Protein AF-A0A7X7Y015-F1 (afdb_monomer)

Mean predicted aligned error: 9.83 Å

Structure (mmCIF, N/CA/C/O backbone):
data_AF-A0A7X7Y015-F1
#
_entry.id   AF-A0A7X7Y015-F1
#
loop_
_atom_site.group_PDB
_atom_site.id
_atom_site.type_symbol
_atom_site.label_atom_id
_atom_site.label_alt_id
_atom_site.label_comp_id
_atom_site.label_asym_id
_atom_site.label_entity_id
_atom_site.label_seq_id
_atom_site.pdbx_PDB_ins_code
_atom_site.Cartn_x
_atom_site.Cartn_y
_atom_site.Cartn_z
_atom_site.occupancy
_atom_site.B_iso_or_equiv
_atom_site.auth_seq_id
_atom_site.auth_comp_id
_atom_site.auth_asym_id
_atom_site.auth_atom_id
_atom_site.pdbx_PDB_model_num
ATOM 1 N N . MET A 1 1 ? -19.359 13.437 -4.144 1.00 39.84 1 MET A N 1
ATOM 2 C CA . MET A 1 1 ? -18.150 14.236 -3.848 1.00 39.84 1 MET A CA 1
ATOM 3 C C . MET A 1 1 ? -16.915 13.330 -3.936 1.00 39.84 1 MET A C 1
ATOM 5 O O . MET A 1 1 ? -16.296 13.059 -2.926 1.00 39.84 1 MET A O 1
ATOM 9 N N . ALA A 1 2 ? -16.568 12.834 -5.132 1.00 46.22 2 ALA A N 1
ATOM 10 C CA . ALA A 1 2 ? -15.491 11.842 -5.330 1.00 46.22 2 ALA A CA 1
ATOM 11 C C . ALA A 1 2 ? -14.178 12.447 -5.879 1.00 46.22 2 ALA A C 1
ATOM 13 O O . ALA A 1 2 ? -13.264 11.726 -6.258 1.00 46.22 2 ALA A O 1
ATOM 14 N N . ARG A 1 3 ? -14.086 13.784 -5.967 1.00 43.50 3 ARG A N 1
ATOM 15 C CA . ARG A 1 3 ? -12.923 14.479 -6.551 1.00 43.50 3 ARG A CA 1
ATOM 16 C C . ARG A 1 3 ? -11.739 14.612 -5.584 1.00 43.50 3 ARG A C 1
ATOM 18 O O . ARG A 1 3 ? -10.607 14.586 -6.029 1.00 43.50 3 ARG A O 1
ATOM 25 N N . SER A 1 4 ? -11.982 14.654 -4.272 1.00 51.81 4 SER A N 1
ATOM 26 C CA . SER A 1 4 ? -10.927 14.960 -3.292 1.00 51.81 4 SER A CA 1
ATOM 27 C C . SER A 1 4 ? -9.864 13.866 -3.146 1.00 51.81 4 SER A C 1
ATOM 29 O O . SER A 1 4 ? -8.707 14.191 -2.933 1.00 51.81 4 SER A O 1
ATOM 31 N N . ILE A 1 5 ? -10.233 12.585 -3.261 1.00 48.78 5 ILE A N 1
ATOM 32 C CA . ILE A 1 5 ? -9.288 11.472 -3.050 1.00 48.78 5 ILE A CA 1
ATOM 33 C C . ILE A 1 5 ? -8.394 11.289 -4.283 1.00 48.78 5 ILE A C 1
ATOM 35 O O . ILE A 1 5 ? -7.193 11.097 -4.153 1.00 48.78 5 ILE A O 1
ATOM 39 N N . ARG A 1 6 ? -8.962 11.428 -5.489 1.00 45.59 6 ARG A N 1
ATOM 40 C CA . ARG A 1 6 ? -8.205 11.360 -6.746 1.00 45.59 6 ARG A CA 1
ATOM 41 C C . ARG A 1 6 ? -7.194 12.503 -6.874 1.00 45.59 6 ARG A C 1
ATOM 43 O O . ARG A 1 6 ? -6.092 12.255 -7.339 1.00 45.59 6 ARG A O 1
ATOM 50 N N . ASP A 1 7 ? -7.552 13.718 -6.457 1.00 53.78 7 ASP A N 1
ATOM 51 C CA . ASP A 1 7 ? -6.635 14.865 -6.471 1.00 53.78 7 ASP A CA 1
ATOM 52 C C . ASP A 1 7 ? -5.515 14.715 -5.428 1.00 53.78 7 ASP A C 1
ATOM 54 O O . ASP A 1 7 ? -4.349 14.892 -5.775 1.00 53.78 7 ASP A O 1
ATOM 58 N N . SER A 1 8 ? -5.828 14.297 -4.193 1.00 49.72 8 SER A N 1
ATOM 59 C CA . SER A 1 8 ? -4.813 14.075 -3.148 1.00 49.72 8 SER A CA 1
ATOM 60 C C . SER A 1 8 ? -3.848 12.930 -3.468 1.00 49.72 8 SER A C 1
ATOM 62 O O . SER A 1 8 ? -2.683 13.011 -3.097 1.00 49.72 8 SER A O 1
ATOM 64 N N . LEU A 1 9 ? -4.303 11.896 -4.183 1.00 51.75 9 LEU A N 1
ATOM 65 C CA . LEU A 1 9 ? -3.448 10.778 -4.593 1.00 51.75 9 LEU A CA 1
ATOM 66 C C . LEU A 1 9 ? -2.712 11.031 -5.917 1.00 51.75 9 LEU A C 1
ATOM 68 O O . LEU A 1 9 ? -1.654 10.458 -6.135 1.00 51.75 9 LEU A O 1
ATOM 72 N N . SER A 1 10 ? -3.203 11.931 -6.778 1.00 50.94 10 SER A N 1
ATOM 73 C CA . SER A 1 10 ? -2.530 12.238 -8.051 1.00 50.94 10 SER A CA 1
ATOM 74 C C . SER A 1 10 ? -1.144 12.866 -7.896 1.00 50.94 10 SER A C 1
ATOM 76 O O . SER A 1 10 ? -0.319 12.685 -8.781 1.00 50.94 10 SER A O 1
ATOM 78 N N . GLY A 1 11 ? -0.883 13.573 -6.788 1.00 52.53 11 GLY A N 1
ATOM 79 C CA . GLY A 1 11 ? 0.460 14.057 -6.446 1.00 52.53 11 GLY A CA 1
ATOM 80 C C . GLY A 1 11 ? 1.314 12.987 -5.763 1.00 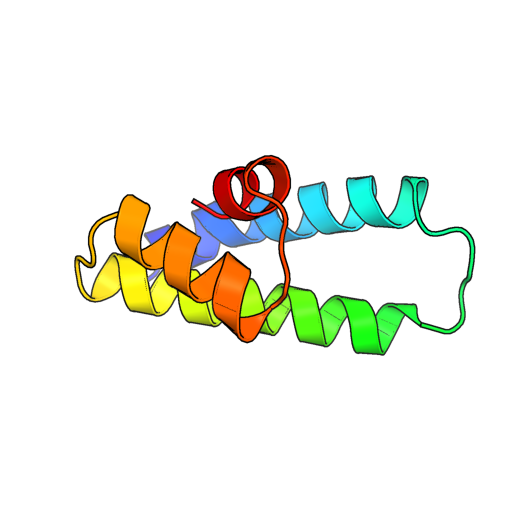52.53 11 GLY A C 1
ATOM 81 O O . GLY A 1 11 ? 2.522 12.924 -5.976 1.00 52.53 11 GLY A O 1
ATOM 82 N N . PHE A 1 12 ? 0.657 12.112 -5.001 1.00 54.53 12 PHE A N 1
ATOM 83 C CA . PHE A 1 12 ? 1.275 11.059 -4.208 1.00 54.53 12 PHE A CA 1
ATOM 84 C C . PHE A 1 12 ? 1.908 9.959 -5.081 1.00 54.53 12 PHE A C 1
ATOM 86 O O . PHE A 1 12 ? 3.054 9.569 -4.857 1.00 54.53 12 PHE A O 1
ATOM 93 N N . GLY A 1 13 ? 1.208 9.527 -6.134 1.00 56.41 13 GLY A N 1
ATOM 94 C CA . GLY A 1 13 ? 1.712 8.541 -7.090 1.00 56.41 13 GLY A CA 1
ATOM 95 C C . GLY A 1 13 ? 2.917 9.013 -7.879 1.00 56.41 13 GLY A C 1
ATOM 96 O O . GLY A 1 13 ? 3.881 8.272 -8.017 1.00 56.41 13 GLY A O 1
ATOM 97 N N . SER A 1 14 ? 2.900 10.257 -8.363 1.00 57.34 14 SER A N 1
ATOM 98 C CA . SER A 1 14 ? 4.029 10.834 -9.102 1.00 57.34 14 SER A CA 1
ATOM 99 C C . SER A 1 14 ? 5.293 10.947 -8.250 1.00 57.34 14 SER A C 1
ATOM 101 O O . SER A 1 14 ? 6.369 10.616 -8.734 1.00 57.34 14 SER A O 1
ATOM 103 N N . GLU A 1 15 ? 5.170 11.342 -6.981 1.00 61.25 15 GLU A N 1
ATOM 104 C CA . GLU A 1 15 ? 6.318 11.504 -6.0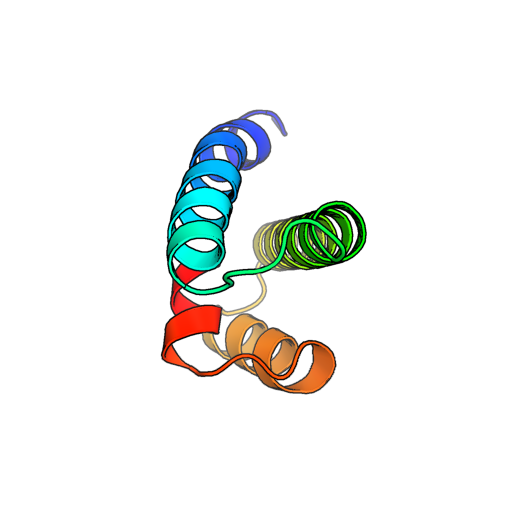81 1.00 61.25 15 GLU A CA 1
ATOM 105 C C . GLU A 1 15 ? 6.904 10.147 -5.649 1.00 61.25 15 GLU A C 1
ATOM 107 O O . GLU A 1 15 ? 8.125 9.974 -5.606 1.00 61.25 15 GLU A O 1
ATOM 112 N N . LEU A 1 16 ? 6.049 9.145 -5.409 1.00 63.00 16 LEU A N 1
ATOM 113 C CA . LEU A 1 16 ? 6.489 7.765 -5.192 1.00 63.00 16 LEU A CA 1
ATOM 114 C C . LEU A 1 16 ? 7.123 7.147 -6.441 1.00 63.00 16 LEU A C 1
ATOM 116 O O . 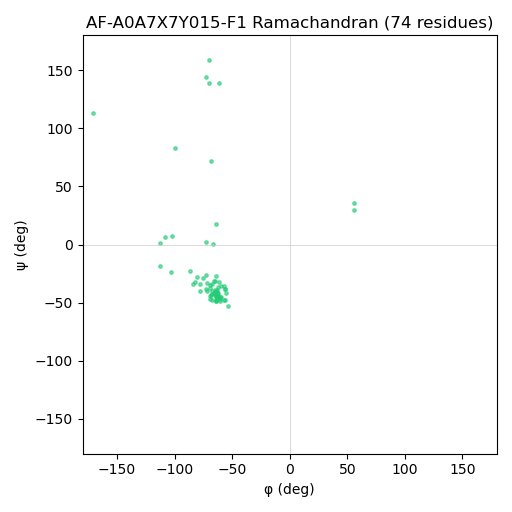LEU A 1 16 ? 8.142 6.467 -6.331 1.00 63.00 16 LEU A O 1
ATOM 120 N N . LEU A 1 17 ? 6.541 7.377 -7.621 1.00 57.97 17 LEU A N 1
ATOM 121 C CA . LEU A 1 17 ? 7.108 6.926 -8.891 1.00 57.97 17 LEU A CA 1
ATOM 122 C C . LEU A 1 17 ? 8.488 7.545 -9.110 1.00 57.97 17 LEU A C 1
ATOM 124 O O . LEU A 1 17 ? 9.413 6.817 -9.446 1.00 57.97 17 LEU A O 1
ATOM 128 N N . GLU A 1 18 ? 8.660 8.847 -8.866 1.00 60.88 18 GLU A N 1
ATOM 129 C CA . GLU A 1 18 ? 9.965 9.510 -8.975 1.00 60.88 18 GLU A CA 1
ATOM 130 C C . GLU A 1 18 ? 10.993 8.938 -7.989 1.00 60.88 18 GLU A C 1
ATOM 132 O O . GLU A 1 18 ? 12.103 8.603 -8.406 1.00 60.88 18 GLU A O 1
ATOM 137 N N . ARG A 1 19 ? 10.619 8.726 -6.719 1.00 61.09 19 ARG A N 1
ATOM 138 C CA . ARG A 1 19 ? 11.508 8.112 -5.716 1.00 61.09 19 ARG A CA 1
ATOM 139 C C . ARG A 1 19 ? 11.922 6.687 -6.070 1.00 61.09 19 ARG A C 1
ATOM 141 O O . ARG A 1 19 ? 13.085 6.330 -5.907 1.00 61.09 19 ARG A O 1
ATOM 148 N N . ILE A 1 20 ? 10.990 5.860 -6.544 1.00 58.47 20 ILE A N 1
ATOM 149 C CA . ILE A 1 20 ? 11.305 4.471 -6.903 1.00 58.47 20 ILE A CA 1
ATOM 150 C C . ILE A 1 20 ? 12.076 4.415 -8.228 1.00 58.47 20 ILE A C 1
ATOM 152 O O . ILE A 1 20 ? 12.917 3.539 -8.414 1.00 58.47 20 ILE A O 1
ATOM 156 N N . ARG A 1 21 ? 11.868 5.378 -9.129 1.00 52.06 21 ARG A N 1
ATOM 157 C CA . ARG A 1 21 ? 12.640 5.5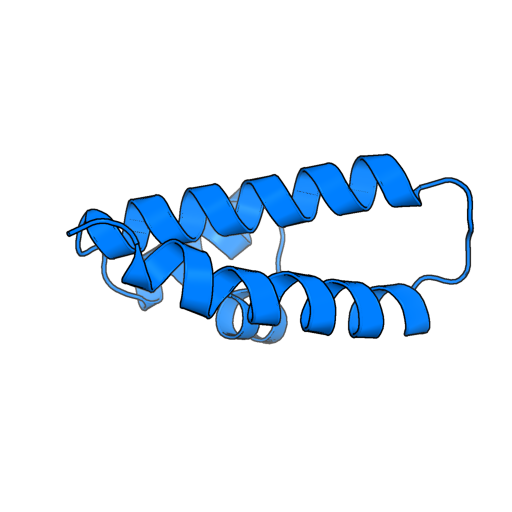30 -10.367 1.00 52.06 21 ARG A CA 1
ATOM 158 C C . ARG A 1 21 ? 14.092 5.935 -10.118 1.00 52.06 21 ARG A C 1
ATOM 160 O O . ARG A 1 21 ? 14.967 5.496 -10.861 1.00 52.06 21 ARG A O 1
ATOM 167 N N . GLU A 1 22 ? 14.360 6.734 -9.084 1.00 57.41 22 GLU A N 1
ATOM 168 C CA . GLU A 1 22 ? 15.733 7.003 -8.633 1.00 57.41 22 GLU A CA 1
ATOM 169 C C . GLU A 1 22 ? 16.426 5.735 -8.100 1.00 57.41 22 GLU A C 1
ATOM 171 O O . GLU A 1 22 ? 17.635 5.587 -8.279 1.00 57.41 22 GLU A O 1
ATOM 176 N N . ASP A 1 23 ? 15.674 4.800 -7.508 1.00 56.62 23 ASP A N 1
ATOM 177 C CA . ASP A 1 23 ? 16.199 3.528 -6.983 1.00 56.62 23 ASP A CA 1
ATOM 178 C C . ASP A 1 23 ? 16.314 2.435 -8.073 1.00 56.62 23 ASP A C 1
ATOM 180 O O . ASP A 1 23 ? 17.260 1.643 -8.095 1.00 56.62 23 ASP A O 1
ATOM 184 N N . SER A 1 24 ? 15.392 2.420 -9.044 1.00 49.38 24 SER A N 1
ATOM 185 C CA . SER A 1 24 ? 15.279 1.383 -10.076 1.00 49.38 24 SER A CA 1
ATOM 186 C C . SER A 1 24 ? 15.904 1.810 -11.409 1.00 49.38 24 SER A C 1
ATOM 188 O O . SER A 1 24 ? 15.267 2.267 -12.359 1.00 49.38 24 SER A O 1
ATOM 190 N N . ASN A 1 25 ? 17.217 1.637 -11.482 1.00 49.19 25 ASN A N 1
ATOM 191 C CA . ASN A 1 25 ? 18.056 1.895 -12.644 1.00 49.19 25 ASN A CA 1
ATOM 192 C C . ASN A 1 25 ? 17.794 0.907 -13.813 1.00 49.19 25 ASN A C 1
ATOM 194 O O . ASN A 1 25 ? 18.640 0.054 -14.062 1.00 49.19 25 ASN A O 1
ATOM 198 N N . ALA A 1 26 ? 16.667 0.973 -14.544 1.00 50.72 26 ALA A N 1
ATOM 199 C CA . ALA A 1 26 ? 16.517 0.311 -15.859 1.00 50.72 26 ALA A CA 1
ATOM 200 C C . ALA A 1 26 ? 15.229 0.707 -16.614 1.00 50.72 26 ALA A C 1
ATOM 202 O O . ALA A 1 26 ? 14.123 0.294 -16.289 1.00 50.72 26 ALA A O 1
ATOM 203 N N . ARG A 1 27 ? 15.400 1.414 -17.735 1.00 50.38 27 ARG A N 1
ATOM 204 C CA . ARG A 1 27 ? 14.370 1.956 -18.649 1.00 50.38 27 ARG A CA 1
ATOM 205 C C . ARG A 1 27 ? 13.493 0.917 -19.388 1.00 50.38 27 ARG A C 1
ATOM 207 O O . ARG A 1 27 ? 12.902 1.264 -20.408 1.00 50.38 27 ARG A O 1
ATOM 214 N N . LEU A 1 28 ? 13.438 -0.340 -18.944 1.00 52.09 28 LEU A N 1
ATOM 215 C CA . LEU A 1 28 ? 12.720 -1.425 -19.632 1.00 52.09 28 LEU A CA 1
ATOM 216 C C . LEU A 1 28 ? 11.487 -1.949 -18.873 1.00 52.09 28 LEU A C 1
ATOM 218 O O . LEU A 1 28 ? 10.601 -2.489 -19.525 1.00 52.09 28 LEU A O 1
ATOM 222 N N . ASP A 1 29 ? 11.370 -1.699 -17.563 1.00 56.06 29 ASP A N 1
ATOM 223 C CA . ASP A 1 29 ? 10.229 -2.138 -16.732 1.00 56.06 29 ASP A CA 1
ATOM 224 C C . ASP A 1 29 ? 9.285 -0.998 -16.298 1.00 56.06 29 ASP A C 1
ATOM 226 O O . ASP A 1 29 ? 8.345 -1.219 -15.539 1.00 56.06 29 ASP A O 1
ATOM 230 N N . GLU A 1 30 ? 9.486 0.222 -16.807 1.00 59.34 30 GLU A N 1
ATOM 231 C CA . GLU A 1 30 ? 8.753 1.427 -16.379 1.00 59.34 30 GLU A CA 1
ATOM 232 C C . GLU A 1 30 ? 7.228 1.284 -16.522 1.00 59.34 30 GLU A C 1
ATOM 234 O O . GLU A 1 30 ? 6.500 1.547 -15.578 1.00 59.34 30 GLU A O 1
ATOM 239 N N . ALA A 1 31 ? 6.721 0.803 -17.662 1.00 64.31 31 ALA A N 1
ATOM 240 C CA . ALA A 1 31 ? 5.273 0.727 -17.893 1.00 64.31 31 ALA A CA 1
ATOM 241 C C . ALA A 1 31 ? 4.574 -0.332 -17.018 1.00 64.31 31 ALA A C 1
ATOM 243 O O . ALA A 1 31 ? 3.458 -0.119 -16.545 1.00 64.31 31 ALA A O 1
ATOM 244 N N . ALA A 1 32 ? 5.229 -1.474 -16.782 1.00 64.75 32 ALA A N 1
ATOM 245 C CA . ALA A 1 32 ? 4.707 -2.518 -15.899 1.00 64.75 32 ALA A CA 1
ATOM 246 C C . ALA A 1 32 ? 4.774 -2.082 -14.427 1.00 64.75 32 ALA A C 1
ATOM 248 O O . ALA A 1 32 ? 3.902 -2.419 -13.622 1.00 64.75 32 ALA A O 1
ATOM 249 N N . PHE A 1 33 ? 5.801 -1.304 -14.087 1.00 65.62 33 PHE A N 1
ATOM 250 C CA . PHE A 1 33 ? 5.951 -0.696 -12.779 1.00 65.62 33 PHE A CA 1
ATOM 251 C C . PHE A 1 33 ? 4.882 0.379 -12.529 1.00 65.62 33 PHE A C 1
ATOM 253 O O . PHE A 1 33 ? 4.189 0.322 -11.512 1.00 65.62 33 PHE A O 1
ATOM 260 N N . GLU A 1 34 ? 4.662 1.280 -13.490 1.00 69.12 34 GLU A N 1
ATOM 261 C CA . GLU A 1 34 ? 3.592 2.282 -13.465 1.00 69.12 34 GLU A CA 1
ATOM 262 C C . GLU A 1 34 ? 2.214 1.629 -13.292 1.00 69.12 34 GLU A C 1
ATOM 264 O O . GLU A 1 34 ? 1.443 2.033 -12.421 1.00 69.12 34 GLU A O 1
ATOM 269 N N . GLU A 1 35 ? 1.901 0.576 -14.056 1.00 73.75 35 GLU A N 1
ATOM 270 C CA . GLU A 1 35 ? 0.616 -0.122 -13.937 1.00 73.75 35 GLU A CA 1
ATOM 271 C C . GLU A 1 35 ? 0.434 -0.767 -12.553 1.00 73.75 35 GLU A C 1
ATOM 273 O O . GLU A 1 35 ? -0.656 -0.702 -11.971 1.00 73.75 35 GLU A O 1
ATOM 278 N N . ARG A 1 36 ? 1.505 -1.335 -11.983 1.00 76.62 36 ARG A N 1
ATOM 279 C CA . ARG A 1 36 ? 1.483 -1.910 -10.631 1.00 76.62 36 ARG A CA 1
ATOM 280 C C . ARG A 1 36 ? 1.226 -0.843 -9.569 1.00 76.62 36 ARG A C 1
ATOM 282 O O . ARG A 1 36 ? 0.394 -1.080 -8.691 1.00 76.62 36 ARG A O 1
ATOM 289 N N . VAL A 1 37 ? 1.887 0.311 -9.658 1.00 77.56 37 VAL A 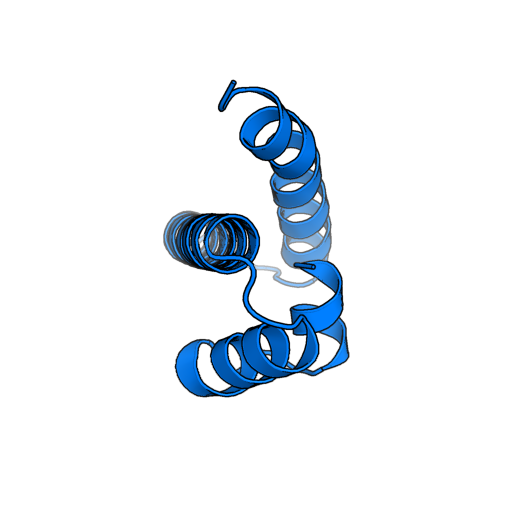N 1
ATOM 290 C CA . VAL A 1 37 ? 1.692 1.436 -8.727 1.00 77.56 37 VAL A CA 1
ATOM 291 C C . VAL A 1 37 ? 0.269 1.978 -8.832 1.00 77.56 37 VAL A C 1
ATOM 293 O O . VAL A 1 37 ? -0.433 2.034 -7.825 1.00 77.56 37 VAL A O 1
ATOM 296 N N . ILE A 1 38 ? -0.221 2.240 -10.047 1.00 80.50 38 ILE A N 1
ATOM 297 C CA . ILE A 1 38 ? -1.605 2.684 -10.283 1.00 80.50 38 ILE A CA 1
ATOM 298 C C . ILE A 1 38 ? -2.618 1.668 -9.721 1.00 80.50 38 ILE A C 1
ATOM 300 O O . ILE A 1 38 ? -3.684 2.041 -9.222 1.00 80.50 38 ILE A O 1
ATOM 304 N N . GLY A 1 39 ? -2.312 0.370 -9.805 1.00 82.50 39 GLY A N 1
ATOM 305 C CA . GLY A 1 39 ? -3.118 -0.699 -9.217 1.00 82.50 39 GLY A CA 1
ATOM 306 C C . GLY A 1 39 ? -3.191 -0.624 -7.689 1.00 82.50 39 GLY A C 1
ATOM 307 O O . GLY A 1 39 ? -4.288 -0.715 -7.132 1.00 82.50 39 GLY A O 1
ATOM 308 N N . ILE A 1 40 ? -2.047 -0.415 -7.028 1.00 84.12 40 ILE A N 1
ATOM 309 C CA . ILE A 1 40 ? -1.957 -0.230 -5.571 1.00 84.12 40 ILE A CA 1
ATOM 310 C C . ILE A 1 40 ? -2.772 0.991 -5.147 1.00 84.12 40 ILE A C 1
ATOM 312 O O . ILE A 1 40 ? -3.609 0.889 -4.255 1.00 84.12 40 ILE A O 1
ATOM 316 N N . GLU A 1 41 ? -2.601 2.123 -5.826 1.00 83.44 41 GLU A N 1
ATOM 317 C CA . GLU A 1 41 ? -3.301 3.366 -5.493 1.00 83.44 41 GLU A CA 1
ATOM 318 C C . GLU A 1 41 ? -4.818 3.231 -5.585 1.00 83.44 41 GLU A C 1
ATOM 320 O O . GLU A 1 41 ? -5.545 3.626 -4.671 1.00 83.44 41 GLU A O 1
ATOM 325 N N . LYS A 1 42 ? -5.318 2.639 -6.677 1.00 84.81 42 LYS A N 1
ATOM 326 C CA . LYS A 1 42 ? -6.756 2.405 -6.855 1.00 84.81 42 LYS A CA 1
ATOM 327 C C . LYS A 1 42 ? -7.307 1.477 -5.776 1.00 84.81 42 LYS A C 1
ATOM 329 O O . LYS A 1 42 ? -8.401 1.727 -5.270 1.00 84.81 42 LYS A O 1
ATOM 334 N N . ALA A 1 43 ? -6.567 0.424 -5.426 1.00 87.25 43 ALA A N 1
ATOM 335 C CA . ALA A 1 43 ? -6.961 -0.502 -4.372 1.00 87.25 43 ALA A CA 1
ATOM 336 C C . ALA A 1 43 ? -7.004 0.198 -3.006 1.00 87.25 43 ALA A C 1
ATOM 338 O O . ALA A 1 43 ? -8.011 0.100 -2.304 1.00 87.25 43 ALA A O 1
ATOM 339 N N . THR A 1 44 ? -5.969 0.962 -2.655 1.00 85.69 44 THR A N 1
ATOM 340 C CA . THR A 1 44 ? -5.914 1.708 -1.393 1.00 85.69 44 THR A CA 1
ATOM 341 C C . THR A 1 44 ? -7.018 2.759 -1.307 1.00 85.69 44 THR A C 1
ATOM 343 O O . THR A 1 44 ? -7.709 2.833 -0.291 1.00 85.69 44 THR A O 1
ATOM 346 N N . ALA A 1 45 ? -7.270 3.507 -2.385 1.00 83.88 45 ALA A N 1
ATOM 347 C CA . ALA A 1 45 ? -8.361 4.477 -2.450 1.00 83.88 45 ALA A CA 1
ATOM 348 C C . ALA A 1 45 ? -9.732 3.820 -2.225 1.00 83.88 45 ALA A C 1
ATOM 350 O O . ALA A 1 45 ? -10.532 4.319 -1.433 1.00 83.88 45 ALA A O 1
ATOM 351 N N . ALA A 1 46 ? -9.987 2.673 -2.866 1.00 87.75 46 ALA A N 1
ATOM 352 C CA . ALA A 1 46 ? -11.230 1.925 -2.688 1.00 87.75 46 ALA A CA 1
ATOM 353 C C . ALA A 1 46 ? -11.392 1.403 -1.249 1.00 87.75 46 ALA A C 1
ATOM 355 O O . ALA A 1 46 ? -12.486 1.461 -0.686 1.00 87.75 46 ALA A O 1
ATOM 356 N N . LEU A 1 47 ? -10.308 0.927 -0.628 1.00 88.12 47 LEU A N 1
ATOM 357 C CA . LEU A 1 47 ? -10.319 0.455 0.758 1.00 88.12 47 LEU A CA 1
ATOM 358 C C . LEU A 1 47 ? -10.552 1.601 1.758 1.00 88.12 47 LEU A C 1
ATOM 360 O O . LEU A 1 47 ? -11.331 1.439 2.700 1.00 88.12 47 LEU A O 1
ATOM 364 N N . LYS A 1 48 ? -9.944 2.772 1.528 1.00 85.75 48 LYS A N 1
ATOM 365 C CA . LYS A 1 48 ? -10.189 3.992 2.316 1.00 85.75 48 LYS A CA 1
ATOM 366 C C . LYS A 1 48 ? -11.632 4.475 2.173 1.00 85.75 48 LYS A C 1
ATOM 368 O O . LYS A 1 48 ? -12.267 4.803 3.173 1.00 85.75 48 LYS A O 1
ATOM 373 N N . GLU A 1 49 ? -12.181 4.480 0.958 1.00 85.44 49 GLU A N 1
ATOM 374 C CA . GLU A 1 49 ? -13.584 4.848 0.713 1.00 85.44 49 GLU A CA 1
ATOM 375 C C . GLU A 1 49 ? -14.554 3.881 1.411 1.00 85.44 49 GLU A C 1
ATOM 377 O O . GLU A 1 49 ? -15.553 4.305 1.996 1.00 85.44 49 GLU A O 1
ATOM 382 N N . ALA A 1 50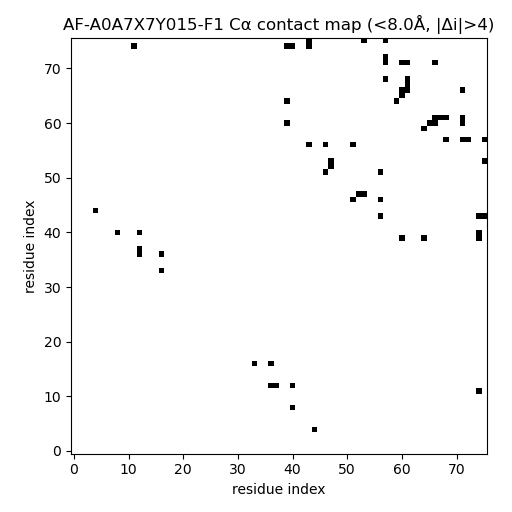 ? -14.208 2.592 1.454 1.00 90.12 50 ALA A N 1
ATOM 383 C CA . ALA A 1 50 ? -14.925 1.572 2.213 1.00 90.12 50 ALA A CA 1
ATOM 384 C C . ALA A 1 50 ? -14.718 1.660 3.743 1.00 90.12 50 ALA A C 1
ATOM 386 O O . ALA A 1 50 ? -15.270 0.835 4.474 1.00 90.12 50 ALA A O 1
ATOM 387 N N . LYS A 1 51 ? -13.964 2.654 4.238 1.00 89.69 51 LYS A N 1
ATOM 388 C CA . LYS A 1 51 ? -13.630 2.869 5.658 1.00 89.69 51 LYS A CA 1
ATOM 389 C C . LYS A 1 51 ? -12.963 1.660 6.319 1.00 89.69 51 LYS A C 1
ATOM 391 O O . LYS A 1 51 ? -13.212 1.368 7.489 1.00 89.69 51 LYS A O 1
ATOM 396 N N . VAL A 1 52 ? -12.135 0.942 5.565 1.00 89.94 52 VAL A N 1
ATOM 397 C CA . VAL A 1 52 ? -11.296 -0.126 6.111 1.00 89.94 52 VAL A CA 1
ATOM 398 C C . VAL A 1 52 ? -10.207 0.500 6.982 1.00 89.94 52 VAL A C 1
ATOM 400 O O . VAL A 1 52 ? -9.648 1.534 6.632 1.00 89.94 52 VAL A O 1
ATOM 403 N N . GLU A 1 53 ? -9.917 -0.121 8.124 1.00 91.06 53 GLU A N 1
ATOM 404 C CA . GLU A 1 53 ? -8.867 0.331 9.040 1.00 91.06 53 GLU A CA 1
ATOM 405 C C . GLU A 1 53 ? -7.489 0.302 8.368 1.00 91.06 53 GLU A C 1
ATOM 407 O O . GLU A 1 53 ? -7.144 -0.667 7.687 1.00 91.06 53 GLU A O 1
ATOM 412 N N . ASP A 1 54 ? -6.679 1.332 8.610 1.00 86.62 54 ASP A N 1
ATOM 413 C CA . ASP A 1 54 ? -5.360 1.503 7.988 1.00 86.62 54 ASP A CA 1
ATOM 414 C C . ASP A 1 54 ? -4.435 0.298 8.221 1.00 86.62 54 ASP A C 1
ATOM 416 O O . ASP A 1 54 ? -3.758 -0.151 7.299 1.00 86.62 54 ASP A O 1
ATOM 420 N N . GLU A 1 55 ? -4.470 -0.315 9.408 1.00 90.06 55 GLU A N 1
ATOM 421 C CA . GLU A 1 55 ? -3.709 -1.538 9.713 1.00 90.06 55 GLU A CA 1
ATOM 422 C C . GLU A 1 55 ? -4.084 -2.706 8.792 1.00 90.06 55 GLU A C 1
ATOM 424 O O . GLU A 1 55 ? -3.237 -3.503 8.379 1.00 90.06 55 GLU A O 1
ATOM 429 N N . LYS A 1 56 ? -5.365 -2.795 8.429 1.00 91.00 56 LYS A N 1
ATOM 430 C CA . LYS A 1 56 ? -5.889 -3.837 7.550 1.00 91.00 56 LYS A CA 1
ATOM 431 C C . LYS A 1 56 ? -5.560 -3.543 6.092 1.00 91.00 56 LYS A C 1
ATOM 433 O O . LYS A 1 56 ? -5.286 -4.479 5.346 1.00 91.00 56 LYS A O 1
ATOM 438 N N . ILE A 1 57 ? -5.526 -2.272 5.698 1.00 88.69 57 ILE A N 1
ATOM 439 C CA . ILE A 1 57 ? -5.038 -1.852 4.380 1.00 88.69 57 ILE A CA 1
ATOM 440 C C . ILE A 1 57 ? -3.551 -2.191 4.242 1.00 88.69 57 ILE A C 1
ATOM 442 O O . ILE A 1 57 ? -3.187 -2.861 3.279 1.00 88.69 57 ILE A O 1
ATOM 446 N N . ILE A 1 58 ? -2.717 -1.849 5.233 1.00 89.00 58 ILE A N 1
ATOM 447 C CA . ILE A 1 58 ? -1.294 -2.231 5.269 1.00 89.00 58 ILE A CA 1
ATOM 448 C C . ILE A 1 58 ? -1.163 -3.740 5.106 1.00 89.00 58 ILE A C 1
ATOM 450 O O . ILE A 1 58 ? -0.472 -4.191 4.201 1.00 89.00 58 ILE A O 1
ATOM 454 N N . TYR A 1 59 ? -1.870 -4.531 5.917 1.00 91.12 59 TYR A N 1
ATOM 455 C CA . TYR A 1 59 ? -1.811 -5.989 5.822 1.00 91.12 59 TYR A CA 1
ATOM 456 C C . TYR A 1 59 ? -2.150 -6.510 4.413 1.00 91.12 59 TYR A C 1
ATOM 458 O O . TYR A 1 59 ? -1.486 -7.417 3.913 1.00 91.12 59 TYR A O 1
ATOM 466 N N . LEU A 1 60 ? -3.164 -5.940 3.753 1.00 89.88 60 LEU A N 1
ATOM 467 C CA . LEU A 1 60 ? -3.550 -6.321 2.391 1.00 89.88 60 LEU A CA 1
ATOM 468 C C . LEU A 1 60 ? -2.476 -5.941 1.365 1.00 89.88 60 LEU A C 1
ATOM 470 O O . LEU A 1 60 ? -2.150 -6.752 0.499 1.00 89.88 60 LEU A O 1
ATOM 474 N N . LEU A 1 61 ? -1.894 -4.750 1.489 1.00 87.69 61 LEU A N 1
ATOM 475 C CA . LEU A 1 61 ? -0.807 -4.288 0.632 1.00 87.69 61 LEU A CA 1
ATOM 476 C C . LEU A 1 61 ? 0.451 -5.154 0.785 1.00 87.69 61 LEU A C 1
ATOM 478 O O . LEU A 1 61 ? 1.031 -5.579 -0.211 1.00 87.69 61 LEU A O 1
ATOM 482 N N . GLN A 1 62 ? 0.821 -5.510 2.016 1.00 87.62 62 GLN A N 1
ATOM 483 C CA . GLN A 1 62 ? 1.932 -6.427 2.274 1.00 87.62 62 GLN A CA 1
ATOM 484 C C . GLN A 1 62 ? 1.645 -7.833 1.725 1.00 87.62 62 GLN A C 1
ATOM 486 O O . GLN A 1 62 ? 2.512 -8.453 1.125 1.00 87.62 62 GLN A O 1
ATOM 491 N N . LYS A 1 63 ? 0.419 -8.346 1.886 1.00 91.44 63 LYS A N 1
ATOM 492 C CA . LYS A 1 63 ? 0.064 -9.713 1.474 1.00 91.44 63 LYS A CA 1
ATOM 493 C C . LYS A 1 63 ? -0.035 -9.899 -0.041 1.00 91.44 63 LYS A C 1
ATOM 495 O O . LYS A 1 63 ? 0.329 -10.961 -0.536 1.00 91.44 63 LYS A O 1
ATOM 500 N N . TYR A 1 64 ? -0.598 -8.926 -0.755 1.00 86.62 64 TYR A N 1
ATOM 501 C CA . TYR A 1 64 ? -0.917 -9.072 -2.182 1.00 86.62 64 TYR A CA 1
ATOM 502 C C . TYR A 1 64 ? 0.066 -8.355 -3.107 1.00 86.62 64 TYR A C 1
ATOM 504 O O . TYR A 1 64 ? 0.212 -8.769 -4.254 1.00 86.62 64 TYR A O 1
ATOM 512 N N . TRP A 1 65 ? 0.760 -7.327 -2.615 1.00 83.81 65 TRP A N 1
ATOM 513 C CA . TRP A 1 65 ? 1.769 -6.593 -3.380 1.00 83.81 65 TRP A CA 1
ATOM 514 C C . TRP A 1 65 ? 3.194 -6.777 -2.857 1.00 83.81 65 TRP A C 1
ATOM 516 O O . TRP A 1 65 ? 4.108 -6.214 -3.459 1.00 83.81 65 TRP A O 1
ATOM 526 N N . ASP A 1 66 ? 3.386 -7.590 -1.810 1.00 85.88 66 ASP A N 1
ATOM 527 C CA . ASP A 1 66 ? 4.684 -7.890 -1.180 1.00 85.8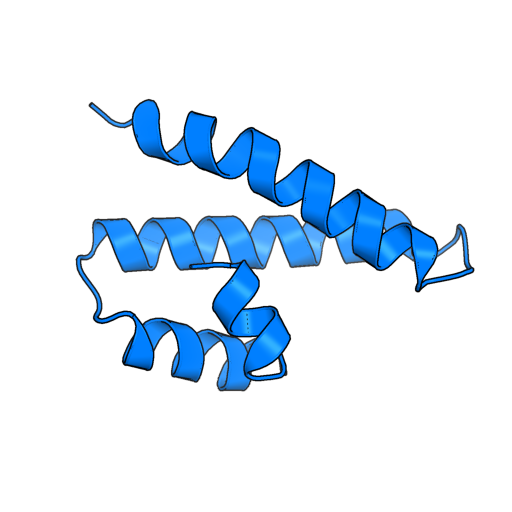8 66 ASP A CA 1
ATOM 528 C C . ASP A 1 66 ? 5.441 -6.630 -0.721 1.00 85.88 66 ASP A C 1
ATOM 530 O O . ASP A 1 66 ? 6.668 -6.576 -0.712 1.00 85.88 66 ASP A O 1
ATOM 534 N N . LEU A 1 67 ? 4.690 -5.5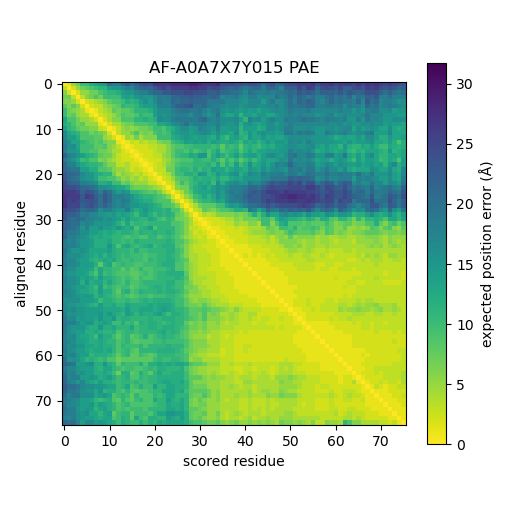83 -0.356 1.00 82.31 67 LEU A N 1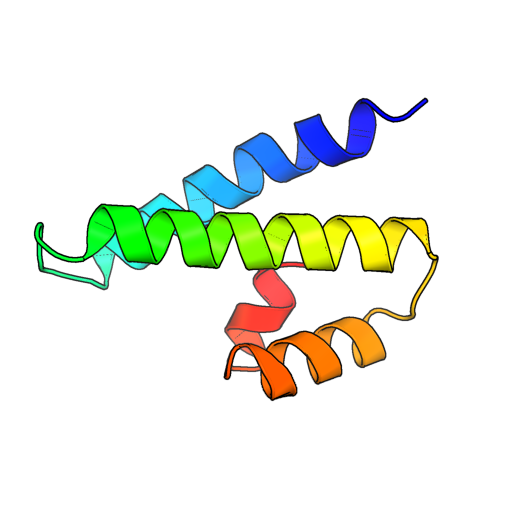
ATOM 535 C CA . LEU A 1 67 ? 5.262 -4.328 0.123 1.00 82.31 67 LEU A CA 1
ATOM 536 C C . LEU A 1 67 ? 5.823 -4.490 1.538 1.00 82.31 67 LEU A C 1
ATOM 538 O O . LEU A 1 67 ? 5.240 -5.148 2.407 1.00 82.31 67 LEU A O 1
ATOM 542 N N . ARG A 1 68 ? 6.930 -3.813 1.825 1.00 81.12 68 ARG A N 1
ATOM 543 C CA . ARG A 1 68 ? 7.433 -3.632 3.188 1.00 81.12 68 ARG A CA 1
ATOM 544 C C . ARG A 1 68 ? 6.516 -2.692 3.956 1.00 81.12 68 ARG A C 1
ATOM 546 O O . ARG A 1 68 ? 5.808 -1.871 3.386 1.00 81.12 68 ARG A O 1
ATOM 553 N N . LEU A 1 69 ? 6.571 -2.767 5.286 1.00 78.94 69 LEU A N 1
ATOM 554 C CA . LEU A 1 69 ? 5.773 -1.892 6.150 1.00 78.94 69 LEU A CA 1
ATOM 555 C C . LEU A 1 69 ? 6.024 -0.406 5.851 1.00 78.94 69 LEU A C 1
ATOM 557 O O . LEU A 1 69 ? 5.087 0.381 5.883 1.00 78.94 69 LEU A O 1
ATOM 561 N N . SER A 1 70 ? 7.275 -0.034 5.569 1.00 75.88 70 SER A N 1
ATOM 562 C CA . SER A 1 70 ? 7.634 1.338 5.207 1.00 75.88 70 SER A CA 1
ATOM 563 C C . SER A 1 70 ? 6.974 1.768 3.898 1.00 75.88 70 SER A C 1
ATOM 565 O O . SER A 1 70 ? 6.378 2.830 3.871 1.00 75.88 70 SER A O 1
ATOM 567 N N . GLU A 1 71 ? 6.995 0.915 2.872 1.00 74.19 71 GLU A N 1
ATOM 568 C CA . GLU A 1 71 ? 6.398 1.190 1.555 1.00 74.19 71 GLU A CA 1
ATOM 569 C C . GLU A 1 71 ? 4.867 1.230 1.642 1.00 74.19 71 GLU A C 1
ATOM 571 O O . GLU A 1 71 ? 4.236 2.171 1.183 1.00 74.19 71 GLU A O 1
ATOM 576 N N . ALA A 1 72 ? 4.246 0.251 2.309 1.00 81.31 72 ALA A N 1
ATOM 577 C CA . ALA A 1 72 ? 2.796 0.202 2.498 1.00 81.31 72 ALA A CA 1
ATOM 578 C C . ALA A 1 72 ? 2.258 1.408 3.286 1.00 81.31 72 ALA A C 1
ATOM 580 O O . ALA A 1 72 ? 1.130 1.834 3.053 1.00 81.31 72 ALA A O 1
ATOM 581 N N . LYS A 1 73 ? 3.057 1.949 4.216 1.00 79.62 73 LYS A N 1
ATOM 582 C CA . LYS A 1 73 ? 2.735 3.179 4.949 1.00 79.62 73 LYS A CA 1
ATOM 583 C C . LYS A 1 73 ? 2.852 4.430 4.103 1.00 79.62 73 LYS A C 1
ATOM 585 O O . LYS A 1 73 ? 2.192 5.402 4.443 1.00 79.62 73 LYS A O 1
ATOM 590 N N . GLU A 1 74 ? 3.681 4.426 3.064 1.00 77.38 74 GLU A N 1
ATOM 591 C CA . GLU A 1 74 ? 3.687 5.548 2.137 1.00 77.38 74 GLU A CA 1
ATOM 592 C C . GLU A 1 74 ? 2.309 5.629 1.469 1.00 77.38 74 GLU A C 1
ATOM 594 O O . GLU A 1 74 ? 1.709 6.689 1.503 1.00 77.38 74 GLU A O 1
ATOM 599 N N . PHE A 1 75 ? 1.725 4.518 1.006 1.00 72.69 75 PHE A N 1
ATOM 600 C CA . PHE A 1 75 ? 0.432 4.509 0.294 1.00 72.69 75 PHE A CA 1
ATOM 601 C C . PHE A 1 75 ? -0.831 4.898 1.094 1.00 72.69 75 PHE A C 1
ATOM 603 O O . PHE A 1 75 ? -1.926 4.844 0.524 1.00 72.69 75 PHE A O 1
ATOM 610 N N . LEU A 1 76 ? -0.731 5.242 2.381 1.00 74.31 76 LEU A N 1
ATOM 611 C CA . LEU A 1 76 ? -1.872 5.465 3.287 1.00 74.31 76 LEU A CA 1
ATOM 612 C C . LEU A 1 76 ? -2.160 6.927 3.615 1.00 74.31 76 LEU A C 1
ATOM 614 O O . LEU A 1 76 ? -3.371 7.191 3.845 1.00 74.31 76 LEU A O 1
#

pLDDT: mean 71.02, std 15.79, range [39.84, 91.44]

Foldseek 3Di:
DLPPLCVVCVVLLVVVLVVVCVVDPDPPCSVVVSVLSVVLLVLLSVCVVVVHDLVVQLVCCCVPVVDDSVRSVSSD

Radius of gyration: 12.68 Å; Cα contacts (8 Å, |Δi|>4): 34; chains: 1; bounding box: 36×25×29 Å

Nearest PDB structures (foldseek):
  2n1d-assembly1_B  TM=5.114E-01  e=8.365E+00  Homo sapiens

Sequence (76 aa):
MARSIRDSLSGFGSELLERIREDSNARLDEAAFEERVIGIEKATAALKEAKVEDEKIIYLLQKYWDLRLSEAKEFL

Solvent-accessible surface area (backbone atoms only — not comparable to full-atom values): 4516 Å² total; per-residue (Å²): 137,76,61,66,62,59,58,63,43,60,58,51,53,54,54,52,49,51,56,48,49,75,71,53,89,56,97,82,52,55,69,65,49,50,52,51,50,57,50,52,53,53,52,45,52,52,40,53,75,68,65,52,55,67,72,58,51,36,50,49,37,31,72,76,68,69,39,51,73,71,57,33,57,66,75,107

Secondary structure (DSSP, 8-state):
--HHHHHHHHHHHHHHHHHHHHH---TTSHHHHHHHHHHHHHHHHHHHHTT--HHHHHHHHHHHH---HHHHHHT-